Protein AF-A0A815PIV6-F1 (afdb_monomer_lite)

Sequence (111 aa):
IAHEYKIALSWSFFATSHGKGVVDGLGGTVKRLVWSAALAGDNYKSAKDFVKLAQQETKKIIMIEITKNDIDNSKLKLENIFKVAKSVPETLKTHSVKVIDNKTKKIIKYD

Organism: NCBI:txid1234261

Secondary structure (DSSP, 8-state):
-TTTTT---EEE---TTSSSS-TTSHHHHHHHHHHHHHHTT----SHHHHHHHHHHH-SSS------HHHHHHHHHHHHHHHHHPPP-TTGGGEEEEEE-SSS-EEEEE--

Structure (mmCIF, N/CA/C/O backbone):
data_AF-A0A815PIV6-F1
#
_entry.id   AF-A0A815PIV6-F1
#
loop_
_atom_site.group_PDB
_atom_site.id
_atom_site.type_symbol
_atom_site.label_atom_id
_atom_site.label_alt_id
_atom_site.label_comp_id
_atom_site.label_asym_id
_atom_site.label_entity_id
_atom_site.label_seq_id
_atom_site.pdbx_PDB_ins_code
_atom_site.Cartn_x
_atom_site.Cartn_y
_atom_site.Cartn_z
_atom_site.occupancy
_atom_site.B_iso_or_equiv
_atom_site.auth_seq_id
_atom_site.auth_comp_id
_atom_site.auth_asym_id
_atom_site.auth_atom_id
_atom_site.pdbx_PDB_model_num
ATOM 1 N N . ILE A 1 1 ? 14.440 -13.987 -14.536 1.00 50.81 1 ILE A N 1
ATOM 2 C CA . ILE A 1 1 ? 13.313 -13.480 -13.713 1.00 50.81 1 ILE A CA 1
ATOM 3 C C . ILE A 1 1 ? 11.954 -13.878 -14.296 1.00 50.81 1 ILE A C 1
ATOM 5 O O . ILE A 1 1 ? 11.496 -14.948 -13.944 1.00 50.81 1 ILE A O 1
ATOM 9 N N . ALA A 1 2 ? 11.306 -13.141 -15.212 1.00 52.41 2 ALA A N 1
ATOM 10 C CA . ALA A 1 2 ? 9.938 -13.503 -15.647 1.00 52.41 2 ALA A CA 1
ATOM 11 C C . ALA A 1 2 ? 9.815 -14.935 -16.221 1.00 52.41 2 ALA A C 1
ATOM 13 O O . ALA A 1 2 ? 8.870 -15.644 -15.895 1.00 52.41 2 ALA A O 1
ATOM 14 N N . HIS A 1 3 ? 10.808 -15.388 -16.995 1.00 52.28 3 HIS A N 1
ATOM 15 C CA . HIS A 1 3 ? 10.872 -16.762 -17.509 1.00 52.28 3 HIS A CA 1
A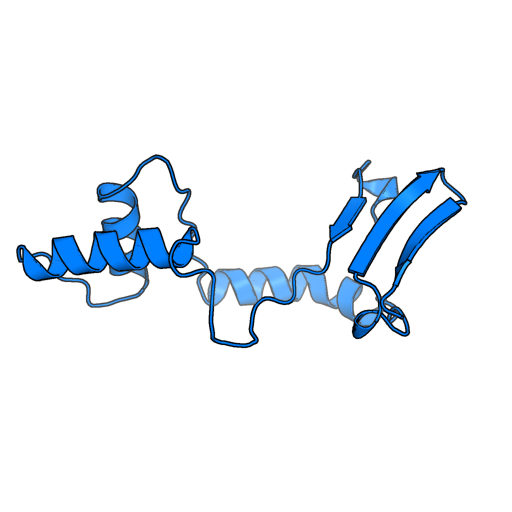TOM 16 C C . HIS A 1 3 ? 11.172 -17.807 -16.418 1.00 52.28 3 HIS A C 1
ATOM 18 O O . HIS A 1 3 ? 10.516 -18.842 -16.370 1.00 52.28 3 HIS A O 1
ATOM 24 N N . GLU A 1 4 ? 12.111 -17.524 -15.507 1.00 56.00 4 GLU A N 1
ATOM 25 C CA . GLU A 1 4 ? 12.427 -18.404 -14.362 1.00 56.00 4 GLU A CA 1
ATOM 26 C C . GLU A 1 4 ? 11.213 -18.646 -13.462 1.00 56.00 4 GLU A C 1
ATOM 28 O O . GLU A 1 4 ? 11.063 -19.731 -12.912 1.00 56.00 4 GLU A O 1
ATOM 33 N N . TYR A 1 5 ? 10.321 -17.660 -13.360 1.00 60.09 5 TYR A N 1
ATOM 34 C CA . TYR A 1 5 ? 9.120 -17.730 -12.531 1.00 60.09 5 TYR A CA 1
ATOM 35 C C . TYR A 1 5 ? 7.826 -17.978 -13.329 1.00 60.09 5 TYR A C 1
ATOM 37 O O . TYR A 1 5 ? 6.746 -17.911 -12.750 1.00 60.09 5 TYR A O 1
ATOM 45 N N . LYS A 1 6 ? 7.903 -18.258 -14.644 1.00 62.94 6 LYS A N 1
ATOM 46 C CA . LYS A 1 6 ? 6.739 -18.442 -15.545 1.00 62.94 6 LYS A CA 1
ATOM 47 C C . LYS A 1 6 ? 5.669 -17.338 -15.411 1.00 62.94 6 LYS A C 1
ATOM 49 O O . LYS A 1 6 ? 4.471 -17.609 -15.426 1.00 62.94 6 LYS A O 1
ATOM 54 N N . ILE A 1 7 ? 6.097 -16.083 -15.272 1.00 63.91 7 ILE A N 1
ATOM 55 C CA . ILE A 1 7 ? 5.205 -14.938 -15.045 1.00 63.91 7 ILE A CA 1
ATOM 56 C C . ILE A 1 7 ? 4.776 -14.344 -16.389 1.00 63.91 7 ILE A C 1
ATOM 58 O O . ILE A 1 7 ? 5.612 -13.869 -17.161 1.00 63.91 7 ILE A O 1
ATOM 62 N N . ALA A 1 8 ? 3.465 -14.302 -16.638 1.00 66.81 8 ALA A N 1
ATOM 63 C CA . ALA A 1 8 ? 2.891 -13.481 -17.700 1.00 66.81 8 ALA A CA 1
ATOM 64 C C . ALA A 1 8 ? 2.979 -12.001 -17.294 1.00 66.81 8 ALA A C 1
ATOM 66 O O . ALA A 1 8 ? 2.331 -11.573 -16.340 1.00 66.81 8 ALA A O 1
ATOM 67 N N . LEU A 1 9 ? 3.812 -11.223 -17.992 1.00 68.50 9 LEU A N 1
ATOM 68 C CA . LEU A 1 9 ? 4.064 -9.822 -17.657 1.00 68.50 9 LEU A CA 1
ATOM 69 C C . LEU A 1 9 ? 3.339 -8.887 -18.627 1.00 68.50 9 LEU A C 1
ATOM 71 O O . LEU A 1 9 ? 3.683 -8.787 -19.806 1.00 68.50 9 LEU A O 1
ATOM 75 N N . SER A 1 10 ? 2.370 -8.153 -18.093 1.00 72.50 10 SER A N 1
ATOM 76 C CA . SER A 1 10 ? 1.811 -6.960 -18.720 1.00 72.50 10 SER A CA 1
ATOM 77 C C . SER A 1 10 ? 2.103 -5.766 -17.832 1.00 72.50 10 SER A C 1
ATOM 79 O O . SER A 1 10 ? 1.769 -5.787 -16.647 1.00 72.50 10 SER A O 1
ATOM 81 N N . TRP A 1 11 ? 2.697 -4.724 -18.401 1.00 70.94 11 TRP A N 1
ATOM 82 C CA . TRP A 1 11 ? 2.879 -3.459 -17.707 1.00 70.94 11 TRP A CA 1
ATOM 83 C C . TRP A 1 11 ? 2.024 -2.392 -18.376 1.00 70.94 11 TRP A C 1
ATOM 85 O O . TRP A 1 11 ? 2.044 -2.242 -19.599 1.00 70.94 11 TRP A O 1
ATOM 95 N N . SER A 1 12 ? 1.269 -1.664 -17.566 1.00 71.00 12 SER A N 1
ATOM 96 C CA . SER A 1 12 ? 0.464 -0.530 -17.999 1.00 71.00 12 SER A CA 1
ATOM 97 C C . SER A 1 12 ? 0.812 0.641 -17.096 1.00 71.00 12 SER A C 1
ATOM 99 O O . SER A 1 12 ? 0.583 0.590 -15.888 1.00 71.00 12 SER A O 1
ATOM 101 N N . PHE A 1 13 ? 1.398 1.678 -17.680 1.00 66.69 13 PHE A N 1
ATOM 102 C CA . PHE A 1 13 ? 1.644 2.942 -17.020 1.00 66.69 13 PHE A CA 1
ATOM 103 C C . PHE A 1 13 ? 0.338 3.724 -16.961 1.00 66.69 13 PHE A C 1
ATOM 105 O O . PHE A 1 13 ? -0.109 4.322 -17.938 1.00 66.69 13 PHE A O 1
ATOM 112 N N . PHE A 1 14 ? -0.289 3.709 -15.793 1.00 60.69 14 PHE A N 1
ATOM 113 C CA . PHE A 1 14 ? -1.352 4.646 -15.487 1.00 60.69 14 PHE A CA 1
ATOM 114 C C . PHE A 1 14 ? -0.69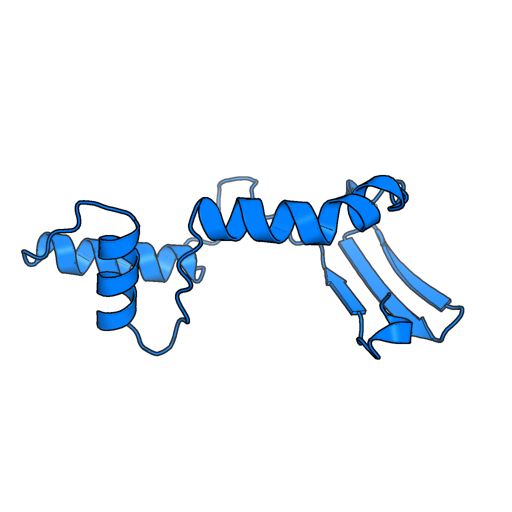4 5.886 -14.890 1.00 60.69 14 PHE A C 1
ATOM 116 O O . PHE A 1 14 ? -0.004 5.777 -13.875 1.00 60.69 14 PHE A O 1
ATOM 123 N N . ALA A 1 15 ? -0.891 7.055 -15.502 1.00 56.12 15 ALA A N 1
ATOM 124 C CA . ALA A 1 15 ? -0.471 8.331 -14.936 1.00 56.12 15 ALA A CA 1
ATOM 125 C C . ALA A 1 15 ? -1.339 8.652 -13.705 1.00 56.12 15 ALA A C 1
ATOM 127 O O . ALA A 1 15 ? -2.160 9.565 -13.703 1.00 56.12 15 ALA A O 1
ATOM 128 N N . THR A 1 16 ? -1.196 7.875 -12.631 1.00 51.47 16 THR A N 1
ATOM 129 C CA . THR A 1 16 ? -1.620 8.324 -11.314 1.00 51.47 16 THR A CA 1
ATOM 130 C C . THR A 1 16 ? -0.798 9.572 -11.024 1.00 51.47 16 THR A C 1
ATOM 132 O O . THR A 1 16 ? 0.428 9.465 -10.982 1.00 51.47 16 THR A O 1
ATOM 135 N N . SER A 1 17 ? -1.454 10.709 -10.778 1.00 46.34 17 SER A N 1
ATOM 136 C CA . SER A 1 17 ? -0.896 11.902 -10.103 1.00 46.34 17 SER A CA 1
ATOM 137 C C . SER A 1 17 ? -0.733 13.200 -10.907 1.00 46.34 17 SER A C 1
ATOM 139 O O . SER A 1 17 ? 0.028 14.061 -10.476 1.00 46.34 17 SER A O 1
ATOM 141 N N . HIS A 1 18 ? -1.521 13.465 -11.952 1.00 45.09 18 HIS A N 1
ATOM 142 C CA . HIS A 1 18 ? -1.983 14.854 -12.110 1.00 45.09 18 HIS A CA 1
ATOM 143 C C . HIS A 1 18 ? -3.249 15.001 -11.268 1.00 45.09 18 HIS A C 1
ATOM 145 O O . HIS A 1 18 ? -4.293 14.457 -11.604 1.00 45.09 18 HIS A O 1
ATOM 151 N N . GLY A 1 19 ? -3.097 15.629 -10.097 1.00 46.31 19 GLY A N 1
ATOM 152 C CA . GLY A 1 19 ? -3.998 15.615 -8.937 1.00 46.31 19 GLY A CA 1
ATOM 153 C C . GLY A 1 19 ? -5.415 16.177 -9.101 1.00 46.31 19 GLY A C 1
ATOM 154 O O . GLY A 1 19 ? -5.909 16.811 -8.173 1.00 46.31 19 GLY A O 1
ATOM 155 N N . LYS A 1 20 ? -6.093 15.950 -10.227 1.00 55.50 20 LYS A N 1
ATOM 156 C CA . LYS A 1 20 ? -7.509 16.269 -10.427 1.00 55.50 20 LYS A CA 1
ATOM 157 C C . LYS A 1 20 ? -8.167 15.208 -11.322 1.00 55.50 20 LYS A C 1
ATOM 159 O O . LYS A 1 20 ? -8.105 15.307 -12.539 1.00 55.50 20 LYS A O 1
ATOM 164 N N . GLY A 1 21 ? -8.819 14.219 -10.694 1.00 56.31 21 GLY A N 1
ATOM 165 C CA . GLY A 1 21 ? -9.888 13.419 -11.316 1.00 56.31 21 GLY A CA 1
ATOM 166 C C . GLY A 1 21 ? -9.661 11.908 -11.485 1.00 56.31 21 GLY A C 1
ATOM 167 O O . GLY A 1 21 ? -9.400 11.473 -12.593 1.00 56.31 21 GLY A O 1
ATOM 168 N N . VAL A 1 22 ? -9.850 11.127 -10.407 1.00 48.00 22 VAL A N 1
ATOM 169 C CA . VAL A 1 22 ? -10.676 9.889 -10.322 1.00 48.00 22 VAL A CA 1
ATOM 170 C C . VAL A 1 22 ? -11.048 9.758 -8.836 1.00 48.00 22 VAL A C 1
ATOM 172 O O . VAL A 1 22 ? -10.355 9.107 -8.057 1.00 48.00 22 VAL A O 1
ATOM 175 N N . VAL A 1 23 ? -12.060 10.502 -8.392 1.00 50.81 23 VAL A N 1
ATOM 176 C CA . VAL A 1 23 ? -12.333 10.737 -6.957 1.00 50.81 23 VAL A CA 1
ATOM 177 C C . VAL A 1 23 ? -12.816 9.481 -6.195 1.00 50.81 23 VAL A C 1
ATOM 179 O O . VAL A 1 23 ? -12.829 9.502 -4.971 1.00 50.81 23 VAL A O 1
ATOM 182 N N . ASP A 1 24 ? -13.048 8.340 -6.858 1.00 56.41 24 ASP A N 1
ATOM 183 C CA . ASP A 1 24 ? -13.531 7.099 -6.217 1.00 56.41 24 ASP A CA 1
ATOM 184 C C . ASP A 1 24 ? -12.695 5.837 -6.530 1.00 56.41 24 ASP A C 1
ATOM 186 O O . ASP A 1 24 ? -13.219 4.730 -6.644 1.00 56.41 24 ASP A O 1
ATOM 190 N N . GLY A 1 25 ? -11.368 5.953 -6.651 1.00 74.88 25 GLY A N 1
ATOM 191 C CA . GLY A 1 25 ? -10.504 4.760 -6.634 1.00 74.88 25 GLY A CA 1
ATOM 192 C C . GLY A 1 25 ? -10.613 3.975 -5.310 1.00 74.88 25 GLY A C 1
ATOM 193 O O . GLY A 1 25 ? -11.171 4.466 -4.325 1.00 74.88 25 GLY A O 1
ATOM 194 N N . LEU A 1 26 ? -10.011 2.779 -5.235 1.00 83.69 26 LEU A N 1
ATOM 195 C CA . LEU A 1 26 ? -9.988 1.964 -4.002 1.00 83.69 26 LEU A CA 1
ATOM 196 C C . LEU A 1 26 ? -9.543 2.780 -2.773 1.00 83.69 26 LEU A C 1
ATOM 198 O O . LEU A 1 26 ? -10.169 2.708 -1.720 1.00 83.69 26 LEU A O 1
ATOM 202 N N . GLY A 1 27 ? -8.520 3.628 -2.930 1.00 84.94 27 GLY A N 1
ATOM 203 C CA . GLY A 1 27 ? -8.036 4.499 -1.856 1.00 84.94 27 GLY A CA 1
ATOM 204 C C . GLY A 1 27 ? -9.030 5.586 -1.427 1.00 84.94 27 GLY A C 1
ATOM 205 O O . GLY A 1 27 ? -9.108 5.892 -0.241 1.00 84.94 27 GLY A O 1
ATOM 206 N N . GLY A 1 28 ? -9.805 6.153 -2.358 1.00 87.31 28 GLY A N 1
ATOM 207 C CA . GLY A 1 28 ? -10.859 7.126 -2.041 1.00 87.31 28 GLY A CA 1
ATOM 208 C C . GLY A 1 28 ? -12.008 6.475 -1.271 1.00 87.31 28 GLY A C 1
ATOM 209 O O . GLY A 1 28 ? -12.424 6.984 -0.231 1.00 87.31 28 GLY A O 1
ATOM 210 N N . THR A 1 29 ? -12.430 5.288 -1.716 1.00 90.12 29 THR A N 1
ATOM 211 C CA . THR A 1 29 ? -13.463 4.489 -1.041 1.00 90.12 29 THR A CA 1
ATOM 212 C C . THR A 1 29 ? -13.053 4.129 0.388 1.00 90.12 29 THR A C 1
ATOM 214 O O . THR A 1 29 ? -13.818 4.376 1.316 1.00 90.12 29 THR A O 1
ATOM 217 N N . VAL A 1 30 ? -11.836 3.608 0.590 1.00 92.69 30 VAL A N 1
ATOM 218 C CA . VAL A 1 30 ? -11.331 3.250 1.928 1.00 92.69 30 VAL A CA 1
ATOM 219 C C . VAL A 1 30 ? -11.248 4.472 2.842 1.00 92.69 30 VAL A C 1
ATOM 221 O O . VAL A 1 30 ? -11.710 4.411 3.978 1.00 92.69 30 VAL A O 1
ATOM 224 N N . LYS A 1 31 ? -10.710 5.598 2.351 1.00 91.44 31 LYS A N 1
ATOM 225 C CA . LYS A 1 31 ? -10.641 6.841 3.135 1.00 91.44 31 LYS A CA 1
ATOM 226 C C . LYS A 1 31 ? -12.024 7.311 3.569 1.00 91.44 31 LYS A C 1
ATOM 228 O O . LYS A 1 31 ? -12.183 7.689 4.722 1.00 91.44 31 LYS A O 1
ATOM 233 N N . ARG A 1 32 ? -13.013 7.267 2.668 1.00 93.38 32 ARG A N 1
ATOM 234 C CA . ARG A 1 32 ? -14.392 7.658 2.981 1.00 93.38 32 ARG A CA 1
ATOM 235 C C . ARG A 1 32 ? -15.006 6.757 4.050 1.00 93.38 32 ARG A C 1
ATOM 237 O O . ARG A 1 32 ? -15.589 7.283 4.984 1.00 93.38 32 ARG A O 1
ATOM 244 N N . LEU A 1 33 ? -14.848 5.438 3.934 1.00 93.81 33 LEU A N 1
ATOM 245 C CA . LEU A 1 33 ? -15.376 4.480 4.911 1.00 93.81 33 LEU A CA 1
ATOM 246 C C . LEU A 1 33 ? -14.793 4.712 6.309 1.00 93.81 33 LEU A C 1
ATOM 248 O O . LEU A 1 33 ? -15.538 4.910 7.262 1.00 93.81 33 LEU A O 1
ATOM 252 N N . VAL A 1 34 ? -13.464 4.784 6.414 1.00 94.38 34 VAL A N 1
ATOM 253 C CA . VAL A 1 34 ? -12.794 5.026 7.700 1.00 94.38 34 VAL A CA 1
ATOM 254 C C . VAL A 1 34 ? -13.160 6.396 8.276 1.00 94.38 34 VAL A C 1
ATOM 256 O O . VAL A 1 34 ? -13.365 6.524 9.478 1.00 94.38 34 VAL A O 1
ATOM 259 N N . TRP A 1 35 ? -13.280 7.422 7.430 1.00 94.19 35 TRP A N 1
ATOM 260 C CA . TRP A 1 35 ? -13.734 8.747 7.851 1.00 94.19 35 TRP A CA 1
ATOM 261 C C . TRP A 1 35 ? -15.163 8.724 8.406 1.00 94.19 35 TRP A C 1
ATOM 263 O O . TRP A 1 35 ? -15.423 9.309 9.454 1.00 94.19 35 TRP A O 1
ATOM 273 N N . SER A 1 36 ? -16.084 8.026 7.736 1.00 95.31 36 SER A N 1
ATOM 274 C CA . SER A 1 36 ? -17.461 7.859 8.207 1.00 95.31 36 SER A CA 1
ATOM 275 C C . SER A 1 36 ? -17.527 7.128 9.549 1.00 95.31 36 SER A C 1
ATOM 277 O O . SER A 1 36 ? -18.254 7.578 10.430 1.00 95.31 36 SER A O 1
ATOM 279 N N . ALA A 1 37 ? -16.736 6.067 9.733 1.00 94.50 37 ALA A N 1
ATOM 280 C CA . ALA A 1 37 ? -16.632 5.360 11.010 1.00 94.50 37 ALA A CA 1
ATOM 281 C C . ALA A 1 37 ? -16.074 6.271 12.119 1.00 94.50 37 ALA A C 1
ATOM 283 O O . ALA A 1 37 ? -16.634 6.352 13.212 1.00 94.50 37 ALA A O 1
ATOM 284 N N . ALA A 1 38 ? -15.033 7.053 11.814 1.00 94.00 38 ALA A N 1
ATOM 285 C CA . ALA A 1 38 ? -14.460 7.999 12.768 1.00 94.00 38 ALA A CA 1
ATOM 286 C C . ALA A 1 38 ? -15.469 9.073 13.218 1.00 94.00 38 ALA A C 1
ATOM 288 O O . ALA A 1 38 ? -15.546 9.408 14.398 1.00 94.00 38 ALA A O 1
ATOM 289 N N . LEU A 1 39 ? -16.294 9.580 12.295 1.00 94.88 39 LEU A N 1
ATOM 290 C CA . LEU A 1 39 ? -17.385 10.505 12.624 1.00 94.88 39 LEU A CA 1
ATOM 291 C C . LEU A 1 39 ? -18.489 9.858 13.472 1.00 94.88 39 LEU A C 1
ATOM 293 O O . LEU A 1 39 ? -19.142 10.557 14.244 1.00 94.88 39 LEU A O 1
ATOM 297 N N . ALA A 1 40 ? -18.694 8.546 13.346 1.00 94.38 40 ALA A N 1
ATOM 298 C CA . ALA A 1 40 ? -19.639 7.785 14.161 1.00 94.38 40 ALA A CA 1
ATOM 299 C C . ALA A 1 40 ? -19.103 7.451 15.569 1.00 94.38 40 ALA A C 1
ATOM 301 O O . ALA A 1 40 ? -19.841 6.900 16.384 1.00 94.38 40 ALA A O 1
ATOM 302 N N . GLY A 1 41 ? -17.852 7.817 15.875 1.00 91.31 41 GLY A N 1
ATOM 303 C CA . GLY A 1 41 ? -17.238 7.656 17.193 1.00 91.31 41 GLY A CA 1
ATOM 304 C C . GLY A 1 41 ? -16.095 6.645 17.248 1.00 91.31 41 GLY A C 1
ATOM 305 O O . GLY A 1 41 ? -15.481 6.503 18.309 1.00 91.31 41 GLY A O 1
ATOM 306 N N . ASP A 1 42 ? -15.764 5.976 16.139 1.00 92.06 42 ASP A N 1
ATOM 307 C CA . ASP A 1 42 ? -14.542 5.177 16.078 1.00 92.06 42 ASP A CA 1
ATOM 308 C C . ASP A 1 42 ? -13.300 6.072 16.119 1.00 92.06 42 ASP A C 1
ATOM 310 O O . ASP A 1 42 ? -13.314 7.255 15.776 1.00 92.06 42 ASP A O 1
ATOM 314 N N . ASN A 1 43 ? -12.178 5.509 16.557 1.00 86.75 43 ASN A N 1
ATOM 315 C CA . ASN A 1 43 ? -10.928 6.250 16.632 1.00 86.75 43 ASN A CA 1
ATOM 316 C C . ASN A 1 43 ? -9.761 5.369 16.201 1.00 86.75 43 ASN A C 1
ATOM 318 O O . ASN A 1 43 ? -9.674 4.200 16.574 1.00 86.75 43 ASN A O 1
ATOM 322 N N . TYR A 1 44 ? -8.832 5.952 15.452 1.00 89.50 44 TYR A N 1
ATOM 323 C CA . TYR A 1 44 ? -7.595 5.305 15.040 1.00 89.50 44 TYR A CA 1
ATOM 324 C C . TYR A 1 44 ? -6.425 6.237 15.352 1.00 89.50 44 TYR A C 1
ATOM 326 O O . TYR A 1 44 ? -6.458 7.426 15.041 1.00 89.50 44 TYR A O 1
ATOM 334 N N . LYS A 1 45 ? -5.380 5.709 15.996 1.00 91.50 45 LYS A N 1
ATOM 335 C CA . LYS A 1 45 ? -4.210 6.504 16.422 1.00 91.50 45 LYS A CA 1
ATOM 336 C C . LYS A 1 45 ? -2.931 6.105 15.696 1.00 91.50 45 LYS A C 1
ATOM 338 O O . LYS A 1 45 ? -1.901 6.755 15.845 1.00 91.50 45 LYS A O 1
ATOM 343 N N . SER A 1 46 ? -2.993 5.040 14.905 1.00 91.75 46 SER A N 1
ATOM 344 C CA . SER A 1 46 ? -1.866 4.494 14.164 1.00 91.75 46 SER A CA 1
ATOM 345 C C . SER A 1 46 ? -2.294 3.991 12.784 1.00 91.75 46 SER A C 1
ATOM 347 O O . SER A 1 46 ? -3.479 3.792 12.509 1.00 91.75 46 SER A O 1
ATOM 349 N N . ALA A 1 47 ? -1.313 3.747 11.911 1.00 90.25 47 ALA A N 1
ATOM 350 C CA . ALA A 1 47 ? -1.552 3.123 10.609 1.00 90.25 47 ALA A CA 1
ATOM 351 C C . ALA A 1 47 ? -2.176 1.722 10.749 1.00 90.25 47 ALA A C 1
ATOM 353 O O . ALA A 1 47 ? -3.049 1.353 9.967 1.00 90.25 47 ALA A O 1
ATOM 354 N N . LYS A 1 48 ? -1.780 0.977 11.784 1.00 92.50 48 LYS A N 1
ATOM 355 C CA . LYS A 1 48 ? -2.341 -0.335 12.108 1.00 92.50 48 LYS A CA 1
ATOM 356 C C . LYS A 1 48 ? -3.823 -0.254 12.461 1.00 92.50 48 LYS A C 1
ATOM 358 O O . LYS A 1 48 ? -4.622 -1.034 11.947 1.00 92.50 48 LYS A O 1
ATOM 363 N N . ASP A 1 49 ? -4.193 0.714 13.299 1.00 93.75 49 ASP A N 1
ATOM 364 C CA . ASP A 1 49 ? -5.592 0.939 13.675 1.00 93.75 49 ASP A CA 1
ATOM 365 C C . ASP A 1 49 ? -6.429 1.325 12.454 1.00 93.75 49 ASP A C 1
ATOM 367 O O . ASP A 1 49 ? -7.527 0.809 12.275 1.00 93.75 49 ASP A O 1
ATOM 371 N N . PHE A 1 50 ? -5.880 2.170 11.573 1.00 94.50 50 PHE A N 1
ATOM 372 C CA . PHE A 1 50 ? -6.529 2.535 10.315 1.00 94.50 50 PHE A CA 1
ATOM 373 C C . PHE A 1 50 ? -6.787 1.308 9.433 1.00 94.50 50 PHE A C 1
ATOM 375 O O . PHE A 1 50 ? -7.889 1.142 8.916 1.00 94.50 50 PHE A O 1
ATOM 382 N N . VAL A 1 51 ? -5.787 0.433 9.261 1.00 94.62 51 VAL A N 1
ATOM 383 C CA . VAL A 1 51 ? -5.929 -0.799 8.466 1.00 94.62 51 VAL A CA 1
ATOM 384 C C . VAL A 1 51 ? -6.988 -1.713 9.072 1.00 94.62 51 VAL A C 1
ATOM 386 O O . VAL A 1 51 ? -7.841 -2.216 8.342 1.00 94.62 51 VAL A O 1
ATOM 389 N N . LYS A 1 52 ? -6.971 -1.892 10.397 1.00 94.31 52 LYS A N 1
ATOM 390 C CA . LYS A 1 52 ? -7.961 -2.704 11.109 1.00 94.31 52 LYS A CA 1
ATOM 391 C C . LYS A 1 52 ? -9.376 -2.161 10.907 1.00 94.31 52 LYS A C 1
ATOM 393 O O . LYS A 1 52 ? -10.265 -2.928 10.551 1.00 94.31 52 LYS A O 1
ATOM 398 N N . LEU A 1 53 ? -9.563 -0.853 11.079 1.00 95.06 53 LEU A N 1
ATOM 399 C CA . LEU A 1 53 ? -10.852 -0.196 10.885 1.00 95.06 53 LEU A CA 1
ATOM 400 C C . LEU A 1 53 ? -11.323 -0.322 9.430 1.00 95.06 53 LEU A C 1
ATOM 402 O O . LEU A 1 53 ? -12.442 -0.746 9.171 1.00 95.06 53 LEU A O 1
ATOM 406 N N . ALA A 1 54 ? -10.440 -0.094 8.458 1.00 94.88 54 ALA A N 1
ATOM 407 C CA . ALA A 1 54 ? -10.761 -0.283 7.044 1.00 94.88 54 ALA A CA 1
ATOM 408 C C . ALA A 1 54 ? -11.213 -1.721 6.711 1.00 94.88 54 ALA A C 1
ATOM 410 O O . ALA A 1 54 ? -12.136 -1.905 5.920 1.00 94.88 54 ALA A O 1
ATOM 411 N N . GLN A 1 55 ? -10.585 -2.739 7.311 1.00 95.00 55 GLN A N 1
ATOM 412 C CA . GLN A 1 55 ? -10.966 -4.149 7.132 1.00 95.00 55 GLN A CA 1
ATOM 413 C C . GLN A 1 55 ? -12.321 -4.487 7.771 1.00 95.00 55 GLN A C 1
ATOM 415 O O . GLN A 1 55 ? -13.013 -5.387 7.292 1.00 95.00 55 GLN A O 1
ATOM 420 N N . GLN A 1 56 ? -12.699 -3.788 8.845 1.00 94.00 56 GLN A N 1
ATOM 421 C CA . GLN A 1 56 ? -14.022 -3.914 9.461 1.00 94.00 56 GLN A CA 1
ATOM 422 C C . GLN A 1 56 ? -15.104 -3.320 8.551 1.00 94.00 56 GLN A C 1
ATOM 424 O O . GLN A 1 56 ? -16.128 -3.964 8.327 1.00 94.00 56 GLN A O 1
ATOM 429 N N . GLU A 1 57 ? -14.830 -2.158 7.953 1.00 94.69 57 GLU A N 1
ATOM 430 C CA . GLU A 1 57 ? -15.772 -1.448 7.080 1.00 94.69 57 GLU A CA 1
ATOM 431 C C . GLU A 1 57 ? -15.988 -2.122 5.717 1.00 94.69 57 GLU A C 1
ATOM 433 O O . GLU A 1 57 ? -17.037 -1.963 5.088 1.00 94.69 57 GLU A O 1
ATOM 438 N N . THR A 1 58 ? -15.011 -2.879 5.205 1.00 92.50 58 THR A N 1
ATOM 439 C CA . THR A 1 58 ? -15.172 -3.575 3.924 1.00 92.50 58 THR A CA 1
ATOM 440 C C . THR A 1 58 ? -14.360 -4.858 3.809 1.00 92.50 58 THR A C 1
ATOM 442 O O . THR A 1 58 ? -13.147 -4.888 3.980 1.00 92.50 58 THR A O 1
ATOM 445 N N . LYS A 1 59 ? -15.039 -5.932 3.390 1.00 92.06 59 LYS A N 1
ATOM 446 C CA . LYS A 1 59 ? -14.413 -7.212 3.010 1.00 92.06 59 LYS A CA 1
ATOM 447 C C . LYS A 1 59 ? -14.069 -7.297 1.520 1.00 92.06 59 LYS A C 1
ATOM 449 O O . LYS A 1 59 ? -13.446 -8.259 1.087 1.00 92.06 59 LYS A O 1
ATOM 454 N N . LYS A 1 60 ? -14.510 -6.318 0.719 1.00 91.44 60 LYS A N 1
ATOM 455 C CA . LYS A 1 60 ? -14.302 -6.298 -0.740 1.00 91.44 60 LYS A CA 1
ATOM 456 C C . LYS A 1 60 ? -12.932 -5.744 -1.128 1.00 91.44 60 LYS A C 1
ATOM 458 O O . LYS A 1 60 ? -12.484 -5.973 -2.247 1.00 91.44 60 LYS A O 1
ATOM 463 N N . ILE A 1 61 ? -12.291 -4.999 -0.229 1.00 90.31 61 ILE A N 1
ATOM 464 C CA . ILE A 1 61 ? -10.981 -4.389 -0.450 1.00 90.31 61 ILE A CA 1
ATOM 465 C C . ILE A 1 61 ? -9.986 -5.064 0.486 1.00 90.31 61 ILE A C 1
ATOM 467 O O . ILE A 1 61 ? -10.147 -5.036 1.703 1.00 90.31 61 ILE A O 1
ATOM 471 N N . ILE A 1 62 ? -8.957 -5.682 -0.091 1.00 91.38 62 ILE A N 1
ATOM 472 C CA . ILE A 1 62 ? -7.902 -6.338 0.678 1.00 91.38 62 ILE A CA 1
ATOM 473 C C . ILE A 1 62 ? -6.931 -5.263 1.161 1.00 91.38 62 ILE A C 1
ATOM 475 O O . ILE A 1 62 ? -6.237 -4.634 0.363 1.00 91.38 62 ILE A O 1
ATOM 479 N N . MET A 1 63 ? -6.881 -5.069 2.474 1.00 91.00 63 MET A N 1
ATOM 480 C CA . MET A 1 63 ? -5.937 -4.161 3.115 1.00 91.00 63 MET A CA 1
ATOM 481 C C . MET A 1 63 ? -4.723 -4.947 3.600 1.00 91.00 63 MET A C 1
ATOM 483 O O . MET A 1 63 ? -4.879 -5.928 4.328 1.00 91.00 63 MET A O 1
ATOM 487 N N . ILE A 1 64 ? -3.529 -4.498 3.221 1.00 91.06 64 ILE A N 1
ATOM 488 C CA . ILE A 1 64 ? -2.256 -5.084 3.642 1.00 91.06 64 ILE A CA 1
ATOM 489 C C . ILE A 1 64 ? -1.490 -4.015 4.420 1.00 91.06 64 ILE A C 1
ATOM 491 O O . ILE A 1 64 ? -1.220 -2.937 3.890 1.00 91.06 64 ILE A O 1
ATOM 495 N N . GLU A 1 65 ? -1.157 -4.306 5.676 1.00 92.19 65 GLU A N 1
ATOM 496 C CA . GLU A 1 65 ? -0.234 -3.483 6.455 1.00 92.19 65 GLU A CA 1
ATOM 497 C C . GLU A 1 65 ? 1.202 -3.821 6.041 1.00 92.19 65 GLU A C 1
ATOM 499 O O . GLU A 1 65 ? 1.574 -4.991 5.994 1.00 92.19 65 GLU A O 1
ATOM 504 N N . ILE A 1 66 ? 1.998 -2.795 5.740 1.00 92.62 66 ILE A N 1
ATOM 505 C CA . ILE A 1 66 ? 3.423 -2.935 5.437 1.00 92.62 66 ILE A CA 1
ATOM 506 C C . ILE A 1 66 ? 4.198 -2.174 6.504 1.00 92.62 66 ILE A C 1
ATOM 508 O O . ILE A 1 66 ? 4.129 -0.945 6.579 1.00 92.62 66 ILE A O 1
ATOM 512 N N . THR A 1 67 ? 4.928 -2.903 7.340 1.00 93.94 67 THR A N 1
ATOM 513 C CA . THR A 1 67 ? 5.733 -2.327 8.417 1.00 93.94 67 THR A CA 1
ATOM 514 C C . THR A 1 67 ? 7.141 -1.983 7.936 1.00 93.94 67 THR A C 1
ATOM 516 O O . THR A 1 67 ? 7.609 -2.441 6.892 1.00 93.94 67 THR A O 1
ATOM 519 N N . LYS A 1 68 ? 7.874 -1.209 8.743 1.00 92.88 68 LYS A N 1
ATOM 520 C CA . LYS A 1 68 ? 9.297 -0.941 8.493 1.00 92.88 68 LYS A CA 1
ATOM 521 C C . LYS A 1 68 ? 10.116 -2.234 8.399 1.00 92.88 68 LYS A C 1
ATOM 523 O O . LYS A 1 68 ? 10.944 -2.365 7.507 1.00 92.88 68 LYS A O 1
ATOM 528 N N . ASN A 1 69 ? 9.836 -3.202 9.269 1.00 93.88 69 ASN A N 1
ATOM 529 C CA . ASN A 1 69 ? 10.519 -4.491 9.263 1.00 93.88 69 ASN A CA 1
ATOM 530 C C . ASN A 1 69 ? 10.246 -5.276 7.967 1.00 93.88 69 ASN A C 1
ATOM 532 O O . ASN A 1 69 ? 11.153 -5.907 7.431 1.00 93.88 69 ASN A O 1
ATOM 536 N N . ASP A 1 70 ? 9.028 -5.203 7.420 1.00 92.88 70 ASP A N 1
ATOM 537 C CA . ASP A 1 70 ? 8.699 -5.836 6.133 1.00 92.88 70 ASP A CA 1
ATOM 538 C C . ASP A 1 70 ? 9.493 -5.213 4.980 1.00 92.88 70 ASP A C 1
ATOM 540 O O . ASP A 1 70 ? 9.987 -5.927 4.101 1.00 92.88 70 ASP A O 1
ATOM 544 N N . ILE A 1 71 ? 9.657 -3.886 5.007 1.00 92.12 71 ILE A N 1
ATOM 545 C CA . ILE A 1 71 ? 10.465 -3.144 4.034 1.00 92.12 71 ILE A CA 1
ATOM 546 C C . ILE A 1 71 ? 11.937 -3.539 4.157 1.00 92.12 71 ILE A C 1
ATOM 548 O O . ILE A 1 71 ? 12.552 -3.891 3.152 1.00 92.12 71 ILE A O 1
ATOM 552 N N . ASP A 1 72 ? 12.490 -3.526 5.370 1.00 92.75 72 ASP A N 1
ATOM 553 C CA . ASP A 1 72 ? 13.900 -3.835 5.620 1.00 92.75 72 ASP A CA 1
ATOM 554 C C . ASP A 1 72 ? 14.229 -5.286 5.215 1.00 92.75 72 ASP A C 1
ATOM 556 O O . ASP A 1 72 ? 15.193 -5.532 4.485 1.00 92.75 72 ASP A O 1
ATOM 560 N N . ASN A 1 73 ? 13.362 -6.246 5.559 1.00 90.69 73 ASN A N 1
ATOM 561 C CA . ASN A 1 73 ? 13.495 -7.644 5.137 1.00 90.69 73 ASN A CA 1
ATOM 562 C C . ASN A 1 73 ? 13.388 -7.822 3.619 1.00 90.69 73 ASN A C 1
ATOM 564 O O . ASN A 1 73 ? 14.084 -8.656 3.032 1.00 90.69 73 ASN A O 1
ATOM 568 N N . SER A 1 74 ? 12.506 -7.063 2.966 1.00 88.94 74 SER A N 1
ATOM 569 C CA . SER A 1 74 ? 12.353 -7.108 1.509 1.00 88.94 74 SER A CA 1
ATOM 570 C C . SER A 1 74 ? 13.555 -6.490 0.808 1.00 88.94 74 SER A C 1
ATOM 572 O O . SER A 1 74 ? 14.017 -7.022 -0.199 1.00 88.94 74 SER A O 1
ATOM 574 N N . LYS A 1 75 ? 14.110 -5.406 1.357 1.00 88.69 75 LYS A N 1
ATOM 575 C CA . LYS A 1 75 ? 15.283 -4.729 0.808 1.00 88.69 75 LYS A CA 1
ATOM 576 C C . LYS A 1 75 ? 16.466 -5.685 0.701 1.00 88.69 75 LYS A C 1
ATOM 578 O O . LYS A 1 75 ? 17.006 -5.816 -0.391 1.00 88.69 75 LYS A O 1
ATOM 583 N N . LEU A 1 76 ? 16.779 -6.432 1.762 1.00 83.88 76 LEU A N 1
ATOM 584 C CA . LEU A 1 76 ? 17.867 -7.422 1.756 1.00 83.88 76 LEU A CA 1
ATOM 585 C C . LEU A 1 76 ? 17.704 -8.473 0.646 1.00 83.88 76 LEU A C 1
ATOM 587 O O . LEU A 1 76 ? 18.662 -8.808 -0.047 1.00 83.88 76 LEU A O 1
ATOM 591 N N . LYS A 1 77 ? 16.477 -8.960 0.425 1.00 83.50 77 LYS A N 1
ATOM 592 C CA . LYS A 1 77 ? 16.177 -9.948 -0.629 1.00 83.50 77 LYS A CA 1
ATOM 593 C C . LYS A 1 77 ? 16.291 -9.364 -2.038 1.00 83.50 77 LYS A C 1
ATOM 595 O O . LYS A 1 77 ? 16.578 -10.090 -2.987 1.00 83.50 77 LYS A O 1
ATOM 600 N N . LEU A 1 78 ? 16.040 -8.064 -2.181 1.00 86.56 78 LEU A N 1
ATOM 601 C CA . LEU A 1 78 ? 15.986 -7.369 -3.466 1.00 86.56 78 LEU A CA 1
ATOM 602 C C . LEU A 1 78 ? 17.278 -6.614 -3.805 1.00 86.56 78 LEU A C 1
ATOM 604 O O . LEU A 1 78 ? 17.437 -6.191 -4.947 1.00 86.56 78 LEU A O 1
ATOM 608 N N . GLU A 1 79 ? 18.216 -6.463 -2.869 1.00 88.69 79 GLU A N 1
ATOM 609 C CA . GLU A 1 79 ? 19.458 -5.704 -3.061 1.00 88.69 79 GLU A CA 1
ATOM 610 C C . GLU A 1 79 ? 20.244 -6.156 -4.292 1.00 88.69 79 GLU A C 1
ATOM 612 O O . GLU A 1 79 ? 20.667 -5.327 -5.099 1.00 88.69 79 GLU A O 1
ATOM 617 N N . ASN A 1 80 ? 20.407 -7.468 -4.476 1.00 84.81 80 ASN A N 1
ATOM 618 C CA . ASN A 1 80 ? 21.116 -7.992 -5.640 1.00 84.81 80 ASN A CA 1
ATOM 619 C C . ASN A 1 80 ? 20.352 -7.718 -6.946 1.00 84.81 80 ASN A C 1
ATOM 621 O O . ASN A 1 80 ? 20.951 -7.360 -7.957 1.00 84.81 80 ASN A O 1
ATOM 625 N N . ILE A 1 81 ? 19.019 -7.817 -6.915 1.00 85.25 81 ILE A N 1
ATOM 626 C CA . ILE A 1 81 ? 18.174 -7.513 -8.074 1.00 85.25 81 ILE A CA 1
ATOM 627 C C . ILE A 1 81 ? 18.323 -6.041 -8.451 1.00 85.25 81 ILE A C 1
ATOM 629 O O . ILE A 1 81 ? 18.536 -5.749 -9.621 1.00 85.25 81 ILE A O 1
ATOM 633 N N . PHE A 1 82 ? 18.284 -5.119 -7.486 1.00 83.75 82 PHE A N 1
ATOM 634 C CA . PHE A 1 82 ? 18.447 -3.689 -7.757 1.00 83.75 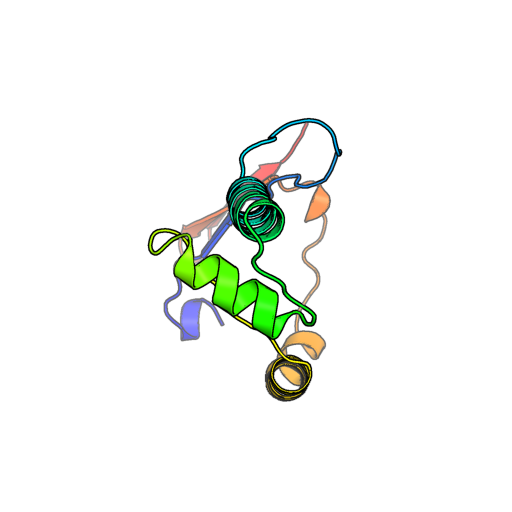82 PHE A CA 1
ATOM 635 C C . PHE A 1 82 ? 19.847 -3.323 -8.259 1.00 83.75 82 PHE A C 1
ATOM 637 O O . PHE A 1 82 ? 19.961 -2.419 -9.081 1.00 83.75 82 PHE A O 1
ATOM 644 N N . LYS A 1 83 ? 20.900 -4.035 -7.830 1.00 86.94 83 LYS A N 1
ATOM 645 C CA . LYS A 1 83 ? 22.266 -3.843 -8.354 1.00 86.94 83 LYS A CA 1
ATOM 646 C C . LYS A 1 83 ? 22.410 -4.281 -9.813 1.00 86.94 83 LYS A C 1
ATOM 648 O O . LYS A 1 83 ? 23.146 -3.654 -10.566 1.00 86.94 83 LYS A O 1
ATOM 653 N N . VAL A 1 84 ? 21.737 -5.364 -10.204 1.00 87.19 84 VAL A N 1
ATOM 654 C CA . VAL A 1 84 ? 21.857 -5.959 -11.551 1.00 87.19 84 VAL A CA 1
ATOM 655 C C . VAL A 1 84 ? 20.790 -5.429 -12.519 1.00 87.19 84 VAL A C 1
ATOM 657 O O . VAL A 1 84 ? 20.949 -5.520 -13.740 1.00 87.19 84 VAL A O 1
ATOM 660 N N . ALA A 1 85 ? 19.694 -4.873 -12.000 1.00 84.94 85 ALA A N 1
ATOM 661 C CA . ALA A 1 85 ? 18.602 -4.338 -12.797 1.00 84.94 85 ALA A CA 1
ATOM 662 C C . ALA A 1 85 ? 19.100 -3.233 -13.735 1.00 84.94 85 ALA A C 1
ATOM 664 O O . ALA A 1 85 ? 19.698 -2.242 -13.321 1.00 84.94 85 ALA A O 1
ATOM 665 N N . LYS A 1 86 ? 18.811 -3.396 -15.026 1.00 84.75 86 LYS A N 1
ATOM 666 C CA . LYS A 1 86 ? 19.104 -2.385 -16.041 1.00 84.75 86 LYS A CA 1
ATOM 667 C C . LYS A 1 86 ? 17.926 -1.430 -16.146 1.00 84.75 86 L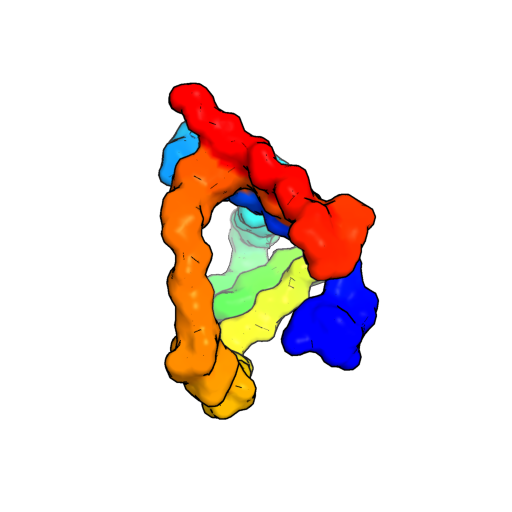YS A C 1
ATOM 669 O O . LYS A 1 86 ? 16.785 -1.877 -16.280 1.00 84.75 86 LYS A O 1
ATOM 674 N N . SER A 1 87 ? 18.208 -0.130 -16.141 1.00 80.19 87 SER A N 1
ATOM 675 C CA . SER A 1 87 ? 17.205 0.879 -16.475 1.00 80.19 87 SER A CA 1
ATOM 676 C C . SER A 1 87 ? 16.616 0.591 -17.849 1.00 80.19 87 SER A C 1
ATOM 678 O O . SER A 1 87 ? 17.345 0.303 -18.798 1.00 80.19 87 SER A O 1
ATOM 680 N N . VAL A 1 88 ? 15.294 0.688 -17.954 1.00 78.94 88 VAL A N 1
ATOM 681 C CA . VAL A 1 88 ? 14.588 0.635 -19.232 1.00 78.94 88 VAL A CA 1
ATOM 682 C C . VAL A 1 88 ? 14.500 2.076 -19.753 1.00 78.94 88 VAL A C 1
ATOM 684 O O . VAL A 1 88 ? 13.824 2.906 -19.132 1.00 78.94 88 VAL A O 1
ATOM 687 N N . PRO A 1 89 ? 15.209 2.429 -20.842 1.00 78.69 89 PRO A N 1
ATOM 688 C CA . PRO A 1 89 ? 15.159 3.779 -21.392 1.00 78.69 89 PRO A CA 1
ATOM 689 C C . PRO A 1 89 ? 13.732 4.153 -21.797 1.00 78.69 89 PRO A C 1
ATOM 691 O O . PRO A 1 89 ? 12.954 3.295 -22.203 1.00 78.69 89 PRO A O 1
ATOM 694 N N . GLU A 1 90 ? 13.387 5.437 -21.686 1.00 79.94 90 GLU A N 1
ATOM 695 C CA . GLU A 1 90 ? 12.078 5.973 -22.095 1.00 79.94 90 GLU A CA 1
ATOM 696 C C . GLU A 1 90 ? 10.850 5.332 -21.417 1.00 79.94 90 GLU A C 1
ATOM 698 O O . GLU A 1 90 ? 9.733 5.436 -21.928 1.00 79.94 90 GLU A O 1
ATOM 703 N N . THR A 1 91 ? 11.016 4.707 -20.245 1.00 76.12 91 THR A N 1
ATOM 704 C CA . THR A 1 91 ? 9.893 4.101 -19.503 1.00 76.12 91 THR A CA 1
ATOM 705 C C . THR A 1 91 ? 8.772 5.111 -19.240 1.00 76.12 91 THR A C 1
ATOM 707 O O . THR A 1 91 ? 7.606 4.774 -19.391 1.00 76.12 91 THR A O 1
ATOM 710 N N . LEU A 1 92 ? 9.109 6.376 -18.958 1.00 73.50 92 LEU A N 1
ATOM 711 C CA . LEU A 1 92 ? 8.127 7.453 -18.757 1.00 73.50 92 LEU A CA 1
ATOM 712 C C . LEU A 1 92 ? 7.308 7.797 -20.014 1.00 73.50 92 LEU A C 1
ATOM 714 O O . LEU A 1 92 ? 6.197 8.298 -19.890 1.00 73.50 92 LEU A O 1
ATOM 718 N N . LYS A 1 93 ? 7.834 7.528 -21.216 1.00 73.00 93 LYS A N 1
ATOM 719 C CA . LYS A 1 93 ? 7.122 7.730 -22.492 1.00 73.00 93 LYS A CA 1
ATOM 720 C C . LYS A 1 93 ? 6.331 6.492 -22.923 1.00 73.00 93 LYS A C 1
ATOM 722 O O . LYS A 1 93 ? 5.645 6.515 -23.942 1.00 73.00 93 LYS A O 1
ATOM 727 N N . THR A 1 94 ? 6.467 5.391 -22.187 1.00 74.62 94 THR A N 1
ATOM 728 C CA . THR A 1 94 ? 5.869 4.104 -22.528 1.00 74.62 94 THR A CA 1
ATOM 729 C C . THR A 1 94 ? 4.594 3.907 -21.718 1.00 74.62 94 THR A C 1
ATOM 731 O O . THR A 1 94 ? 4.640 3.774 -20.502 1.00 74.62 94 THR A O 1
ATOM 734 N N . HIS A 1 95 ? 3.447 3.860 -22.393 1.00 75.25 95 HIS A N 1
ATOM 735 C CA . HIS A 1 95 ? 2.143 3.693 -21.756 1.00 75.25 95 HIS A CA 1
ATOM 736 C C . HIS A 1 95 ? 1.831 2.226 -21.440 1.00 75.25 95 HIS A C 1
ATOM 738 O O . HIS A 1 95 ? 1.225 1.908 -20.421 1.00 75.25 95 HIS A O 1
ATOM 744 N N . SER A 1 96 ? 2.238 1.295 -22.304 1.00 77.44 96 SER A N 1
ATOM 745 C CA . SER A 1 96 ? 2.033 -0.130 -22.047 1.00 77.44 96 SER A CA 1
ATOM 746 C C . SER A 1 96 ? 3.091 -0.983 -22.724 1.00 77.44 96 SER A C 1
ATOM 748 O O . SER A 1 96 ? 3.506 -0.705 -23.851 1.00 77.44 96 SER A O 1
ATOM 750 N N . VAL A 1 97 ? 3.502 -2.045 -22.034 1.00 79.69 97 VAL A N 1
ATOM 751 C CA . VAL A 1 97 ? 4.358 -3.104 -22.566 1.00 79.69 97 VAL A CA 1
ATOM 752 C C . VAL A 1 97 ? 3.635 -4.434 -22.410 1.00 79.69 97 VAL A C 1
ATOM 754 O O . VAL A 1 97 ? 3.302 -4.851 -21.297 1.00 79.69 97 VAL A O 1
ATOM 757 N N . LYS A 1 98 ? 3.428 -5.123 -23.533 1.00 78.50 98 LYS A N 1
ATOM 758 C CA . LYS A 1 98 ? 2.942 -6.507 -23.568 1.00 78.50 98 LYS A CA 1
ATOM 759 C C . LYS A 1 98 ? 3.974 -7.394 -24.244 1.00 78.50 98 LYS A C 1
ATOM 761 O O . LYS A 1 98 ? 4.426 -7.099 -25.350 1.00 78.50 98 LYS A O 1
ATOM 766 N N . VAL A 1 99 ? 4.334 -8.486 -23.586 1.00 76.19 99 VAL A N 1
ATOM 767 C CA . VAL A 1 99 ? 5.138 -9.545 -24.201 1.00 76.19 99 VAL A CA 1
ATOM 768 C C . VAL A 1 99 ? 4.209 -10.355 -25.110 1.00 76.19 99 VAL A C 1
ATOM 770 O O . VAL A 1 99 ? 3.200 -10.864 -24.629 1.00 76.19 99 VAL A O 1
ATOM 773 N N . ILE A 1 100 ? 4.498 -10.406 -26.415 1.00 72.75 100 ILE A N 1
ATOM 774 C CA . ILE A 1 100 ? 3.722 -11.200 -27.389 1.00 72.75 100 ILE A CA 1
ATOM 775 C C . ILE A 1 100 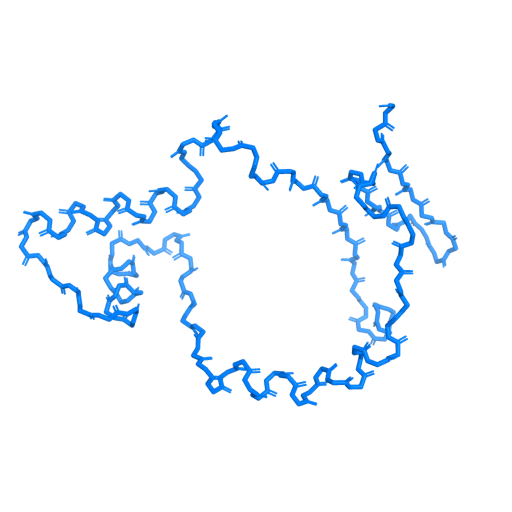? 4.318 -12.608 -27.484 1.00 72.75 100 ILE A C 1
ATOM 777 O O . ILE A 1 100 ? 3.587 -13.591 -27.459 1.00 72.75 100 ILE A O 1
ATOM 781 N N . ASP A 1 101 ? 5.646 -12.698 -27.550 1.00 69.75 101 ASP A N 1
ATOM 782 C CA . ASP A 1 101 ? 6.393 -13.953 -27.567 1.00 69.75 101 ASP A CA 1
ATOM 783 C C . ASP A 1 101 ? 7.790 -13.753 -26.938 1.00 69.75 101 ASP A C 1
ATOM 785 O O . ASP A 1 101 ? 8.125 -12.668 -26.454 1.00 69.75 101 ASP A O 1
ATOM 789 N N . ASN A 1 102 ? 8.624 -14.798 -26.935 1.00 65.19 102 ASN A N 1
ATOM 790 C CA . ASN A 1 102 ? 9.952 -14.785 -26.303 1.00 65.19 102 ASN A CA 1
ATOM 791 C C . ASN A 1 102 ? 10.934 -13.745 -26.878 1.00 65.19 102 ASN A C 1
ATOM 793 O O . ASN A 1 102 ? 11.937 -13.436 -26.233 1.00 65.19 102 ASN A O 1
ATOM 797 N N . LYS A 1 103 ? 10.680 -13.218 -28.076 1.00 68.88 103 LYS A N 1
ATOM 798 C CA . LYS A 1 103 ? 11.534 -12.249 -28.777 1.00 68.88 103 LYS A CA 1
ATOM 799 C C . LYS A 1 103 ? 10.824 -10.918 -29.025 1.00 68.88 103 LYS A C 1
ATOM 801 O O . LYS A 1 103 ? 11.491 -9.897 -29.175 1.00 68.88 103 LYS A O 1
ATOM 806 N N . THR A 1 104 ? 9.496 -10.910 -29.008 1.00 71.12 104 THR A N 1
ATOM 807 C CA . THR A 1 104 ? 8.679 -9.789 -29.463 1.00 71.12 104 THR A CA 1
ATOM 808 C C . THR A 1 104 ? 7.928 -9.139 -28.311 1.00 71.12 104 THR A C 1
ATOM 810 O O . THR A 1 104 ? 7.175 -9.772 -27.564 1.00 71.12 104 THR A O 1
ATOM 813 N N . LYS A 1 105 ? 8.092 -7.821 -28.193 1.00 72.69 105 LYS A N 1
ATOM 814 C CA . LYS A 1 105 ? 7.375 -6.983 -27.231 1.00 72.69 105 LYS A CA 1
ATOM 815 C C . LYS A 1 105 ? 6.593 -5.927 -27.993 1.00 72.69 105 LYS A C 1
ATOM 817 O O . LYS A 1 105 ? 7.147 -5.255 -28.857 1.00 72.69 105 LYS A O 1
ATOM 822 N N . LYS A 1 106 ? 5.324 -5.745 -27.638 1.00 75.56 106 LYS A N 1
ATOM 823 C CA . LYS A 1 106 ? 4.519 -4.610 -28.089 1.00 75.56 106 LYS A CA 1
ATOM 824 C C . LYS A 1 106 ? 4.675 -3.477 -27.090 1.00 75.56 106 LYS A C 1
ATOM 826 O O . LYS A 1 106 ? 4.365 -3.656 -25.913 1.00 75.56 106 LYS A O 1
ATOM 831 N N . ILE A 1 107 ? 5.145 -2.335 -27.575 1.00 75.38 107 ILE A N 1
ATOM 832 C CA . ILE A 1 107 ? 5.316 -1.108 -26.801 1.00 75.38 107 ILE A CA 1
ATOM 833 C C . ILE A 1 107 ? 4.329 -0.085 -27.357 1.00 75.38 107 ILE A C 1
ATOM 835 O O . ILE A 1 107 ? 4.325 0.173 -28.557 1.00 75.38 107 ILE A O 1
ATOM 839 N N . IL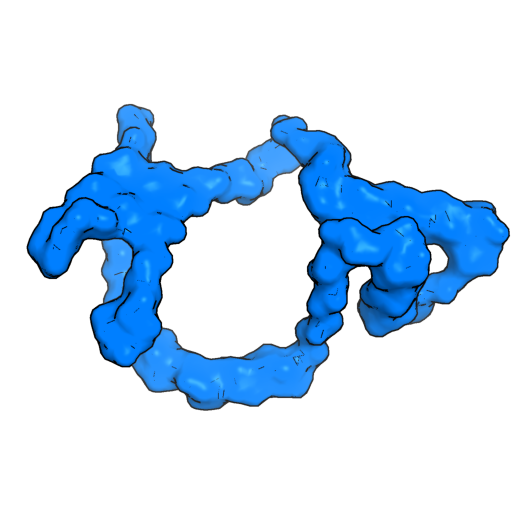E A 1 108 ? 3.487 0.471 -26.493 1.00 75.31 108 ILE A N 1
ATOM 840 C CA . ILE A 1 108 ? 2.592 1.584 -26.821 1.00 75.31 108 ILE A CA 1
ATOM 841 C C . ILE A 1 108 ? 3.205 2.839 -26.197 1.00 75.31 108 ILE A C 1
ATOM 843 O O . ILE A 1 108 ? 3.426 2.857 -24.984 1.00 75.31 108 ILE A O 1
ATOM 847 N N . LYS A 1 109 ? 3.516 3.849 -27.015 1.00 68.94 109 LYS A N 1
ATOM 848 C CA . LYS A 1 109 ? 4.087 5.140 -26.591 1.00 68.94 109 LYS A CA 1
ATOM 849 C C . LYS A 1 109 ? 3.060 6.266 -26.776 1.00 68.94 109 LYS A C 1
ATOM 851 O O . LYS A 1 109 ? 2.092 6.075 -27.506 1.00 68.94 109 LYS A O 1
ATOM 856 N N . TYR A 1 110 ? 3.266 7.393 -26.095 1.00 60.19 110 TYR A N 1
ATOM 857 C CA . TYR A 1 110 ? 2.608 8.659 -26.448 1.00 60.19 110 TYR A CA 1
ATOM 858 C C . TYR A 1 110 ? 3.211 9.212 -27.749 1.00 60.19 110 TYR A C 1
ATOM 860 O O . TYR A 1 110 ? 4.407 9.005 -27.979 1.00 60.19 110 TYR A O 1
ATOM 868 N N . ASP A 1 111 ? 2.392 9.894 -28.553 1.00 55.50 111 ASP A N 1
ATOM 869 C CA . ASP A 1 111 ? 2.872 10.836 -29.575 1.00 55.50 111 ASP A CA 1
ATOM 870 C C . ASP A 1 111 ? 3.448 12.101 -28.914 1.00 55.50 111 ASP A C 1
ATOM 872 O O . ASP A 1 111 ? 2.904 12.519 -27.860 1.00 55.50 111 ASP A O 1
#

Foldseek 3Di:
DCVVVVHFDKDFDDPPDPPDDDCDDPVNVLVVQLVVVVVVPDDDDDPVSSLVSSVVSDPVDDGDDQDPVNVVVVCVVCVVVVVPDDDDPPPVQWRIWGDPDPVDIDTDGDD

pLDDT: mean 79.67, std 14.55, range [45.09, 95.31]

Radius of gyration: 19.36 Å; chains: 1; bounding box: 42×35×47 Å